Protein AF-A0A946YA16-F1 (afdb_monomer_lite)

Secondary structure (DSSP, 8-state):
-----PPPTHHHHHHHHHHHHHGGG----PPEEEE-TTS-EEEESS--S-----------STT---HHHHHHHHHHHHHHHHHHHHHHHHHHHHHHHHHHHHHHHHHHHHHHHTT--TTTHHHHHHHHHHH--

pLDDT: mean 76.2, std 16.81, range [37.88, 97.25]

Structure (mmCIF, N/CA/C/O backbone):
data_AF-A0A946YA16-F1
#
_entry.id   AF-A0A946YA16-F1
#
loop_
_atom_site.group_PDB
_atom_site.id
_atom_site.type_symbol
_atom_site.label_atom_id
_atom_site.label_alt_id
_atom_site.label_comp_id
_atom_site.label_asym_id
_atom_site.label_entity_id
_atom_site.label_seq_id
_atom_site.pdbx_PDB_ins_code
_atom_site.Cartn_x
_atom_site.Cartn_y
_atom_site.Cartn_z
_atom_site.occupancy
_atom_site.B_iso_or_equiv
_atom_site.auth_seq_id
_atom_site.auth_comp_id
_atom_site.auth_asym_id
_atom_site.auth_atom_id
_atom_site.pdbx_PDB_model_num
ATOM 1 N N . MET A 1 1 ? -29.572 -53.024 86.668 1.00 37.88 1 MET A N 1
ATOM 2 C CA . MET A 1 1 ? -30.498 -53.286 85.544 1.00 37.88 1 MET A CA 1
ATOM 3 C C . MET A 1 1 ? -31.016 -51.950 85.043 1.00 37.88 1 MET A C 1
ATOM 5 O O . MET A 1 1 ? -31.540 -51.177 85.832 1.00 37.88 1 MET A O 1
ATOM 9 N N . ILE A 1 2 ? -30.723 -51.635 83.782 1.00 45.22 2 ILE A N 1
ATOM 10 C CA . ILE A 1 2 ? -30.865 -50.305 83.179 1.00 45.22 2 ILE A CA 1
ATOM 11 C C . ILE A 1 2 ? -32.308 -50.131 82.699 1.00 45.22 2 ILE A C 1
ATOM 13 O O . ILE A 1 2 ? -32.809 -50.941 81.923 1.00 45.22 2 ILE A O 1
ATOM 17 N N . THR A 1 3 ? -32.982 -49.093 83.187 1.00 44.56 3 THR A N 1
ATOM 18 C CA . THR A 1 3 ? -34.356 -48.760 82.815 1.00 44.56 3 THR A CA 1
ATOM 19 C C . THR A 1 3 ? -34.380 -48.108 81.433 1.00 44.56 3 THR A C 1
ATOM 21 O O . THR A 1 3 ? -33.860 -47.012 81.227 1.00 44.56 3 THR A O 1
ATOM 24 N N . SER A 1 4 ? -34.991 -48.798 80.467 1.00 50.81 4 SER A N 1
ATOM 25 C CA . SER A 1 4 ? -35.329 -48.231 79.160 1.00 50.81 4 SER A CA 1
ATOM 26 C C . SER A 1 4 ? -36.331 -47.095 79.347 1.00 50.81 4 SER A C 1
ATOM 28 O O . SER A 1 4 ? -37.473 -47.319 79.744 1.00 50.81 4 SER A O 1
ATOM 30 N N . ARG A 1 5 ? -35.903 -45.864 79.059 1.00 58.19 5 ARG A N 1
ATOM 31 C CA . ARG A 1 5 ? -36.798 -44.712 78.933 1.00 58.19 5 ARG A CA 1
ATOM 32 C C . ARG A 1 5 ? -37.239 -44.601 77.480 1.00 58.19 5 ARG A C 1
ATOM 34 O O . ARG A 1 5 ? -36.434 -44.320 76.596 1.00 58.19 5 ARG A O 1
ATOM 41 N N . HIS A 1 6 ? -38.527 -44.82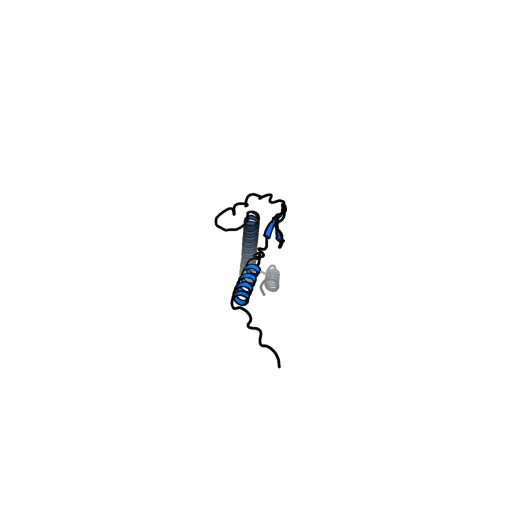9 77.252 1.00 55.12 6 HIS A N 1
ATOM 42 C CA . HIS A 1 6 ? -39.191 -44.555 75.987 1.00 55.12 6 HIS A CA 1
ATOM 43 C C . HIS A 1 6 ? -39.066 -43.064 75.649 1.00 55.12 6 HIS A C 1
ATOM 45 O O . HIS A 1 6 ? -39.573 -42.203 76.366 1.00 55.12 6 HIS A O 1
ATOM 51 N N . VAL A 1 7 ? -38.375 -42.759 74.551 1.00 56.41 7 VAL A N 1
ATOM 52 C CA . VAL A 1 7 ? -38.355 -41.419 73.959 1.00 56.41 7 VAL A CA 1
ATOM 53 C C . VAL A 1 7 ? -39.695 -41.210 73.259 1.00 56.41 7 VAL A C 1
ATOM 55 O O . VAL A 1 7 ? -40.052 -41.960 72.351 1.00 56.41 7 VAL A O 1
ATOM 58 N N . ALA A 1 8 ? -40.449 -40.209 73.713 1.00 57.53 8 ALA A N 1
ATOM 59 C CA . ALA A 1 8 ? -41.757 -39.862 73.174 1.00 57.53 8 ALA A CA 1
ATOM 60 C C . ALA A 1 8 ? -41.691 -39.572 71.654 1.00 57.53 8 ALA A C 1
ATOM 62 O O . ALA A 1 8 ? -40.761 -38.897 71.196 1.00 57.53 8 ALA A O 1
ATOM 63 N N . PRO A 1 9 ? -42.685 -40.014 70.858 1.00 54.81 9 PRO A N 1
ATOM 64 C CA . PRO A 1 9 ? -42.688 -39.875 69.396 1.00 54.81 9 PRO A CA 1
ATOM 65 C C . PRO A 1 9 ? -42.718 -38.415 68.898 1.00 54.81 9 PRO A C 1
ATOM 67 O O . PRO A 1 9 ? -42.380 -38.158 67.744 1.00 54.81 9 PRO A O 1
ATOM 70 N N . GLY A 1 10 ? -43.045 -37.447 69.764 1.00 53.53 10 GLY A N 1
ATOM 71 C CA . GLY A 1 10 ? -43.083 -36.019 69.425 1.00 53.53 10 GLY A CA 1
ATOM 72 C C . GLY A 1 10 ? -41.711 -35.360 69.221 1.00 53.53 10 GLY A C 1
ATOM 73 O O . GLY A 1 10 ? -41.594 -34.434 68.421 1.00 53.53 10 GLY A O 1
ATOM 74 N N . CYS A 1 11 ? -40.645 -35.858 69.865 1.00 53.62 11 CYS A N 1
ATOM 75 C CA . CYS A 1 11 ? -39.315 -35.237 69.761 1.00 53.62 11 CYS A CA 1
ATOM 76 C C . CYS A 1 11 ? -38.654 -35.434 68.389 1.00 53.62 11 CYS A C 1
ATOM 78 O O . CYS A 1 11 ? -37.846 -34.609 67.970 1.00 53.62 11 CYS A 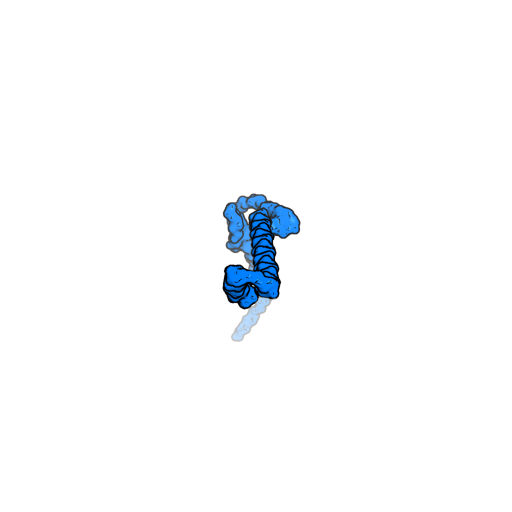O 1
ATOM 80 N N . ARG A 1 12 ? -38.999 -36.505 67.661 1.00 56.62 12 ARG A N 1
ATOM 81 C CA . ARG A 1 12 ? -38.446 -36.764 66.322 1.00 56.62 12 ARG A CA 1
ATOM 82 C C . ARG A 1 12 ? -39.038 -35.835 65.264 1.00 56.62 12 ARG A C 1
ATOM 84 O O . ARG A 1 12 ? -38.294 -35.345 64.424 1.00 56.62 12 ARG A O 1
ATOM 91 N N . ALA A 1 13 ? -40.341 -35.558 65.324 1.00 58.94 13 ALA A N 1
ATOM 92 C CA . ALA A 1 13 ? -41.005 -34.657 64.379 1.00 58.94 13 ALA A CA 1
ATOM 93 C C . ALA A 1 13 ? -40.537 -33.201 64.545 1.00 58.94 13 ALA A C 1
ATOM 95 O O . ALA A 1 13 ? -40.293 -32.516 63.553 1.00 58.94 13 ALA A O 1
ATOM 96 N N . ALA A 1 14 ? -40.324 -32.757 65.789 1.00 60.47 14 ALA A N 1
ATOM 97 C CA . ALA A 1 14 ? -39.777 -31.432 66.076 1.00 60.47 14 ALA A CA 1
ATOM 98 C C . ALA A 1 14 ? -38.348 -31.255 65.528 1.00 60.47 14 ALA A C 1
ATOM 100 O O . ALA A 1 14 ? -38.019 -30.198 64.993 1.00 60.47 14 ALA A O 1
ATOM 101 N N . LEU A 1 15 ? -37.515 -32.302 65.595 1.00 60.19 15 LEU A N 1
ATOM 102 C CA . LEU A 1 15 ? -36.141 -32.262 65.086 1.00 60.19 15 LEU A CA 1
ATOM 103 C C . LEU A 1 15 ? -36.086 -32.125 63.553 1.00 60.19 15 LEU A C 1
ATOM 105 O O . LEU A 1 15 ? -35.265 -31.375 63.029 1.00 60.19 15 LEU A O 1
ATOM 109 N N . TRP A 1 16 ? -36.986 -32.807 62.835 1.00 62.84 16 TRP A N 1
ATOM 110 C CA . TRP A 1 16 ? -37.104 -32.684 61.377 1.00 62.84 16 TRP A CA 1
ATOM 111 C C . TRP A 1 16 ? -37.609 -31.305 60.947 1.00 62.84 16 TRP A C 1
ATOM 113 O O . TRP A 1 16 ? -37.099 -30.745 59.979 1.00 62.84 16 TRP A O 1
ATOM 123 N N . LEU A 1 17 ? -38.557 -30.724 61.689 1.00 60.12 17 LEU A N 1
ATOM 124 C CA . LEU A 1 17 ? -39.093 -29.398 61.378 1.00 60.12 17 LEU A CA 1
ATOM 125 C C . LEU A 1 17 ? -38.024 -28.298 61.524 1.00 60.12 17 LEU A C 1
ATOM 127 O O . LEU A 1 17 ? -37.939 -27.404 60.687 1.00 60.12 17 LEU A O 1
ATOM 131 N N . VAL A 1 18 ? -37.163 -28.392 62.543 1.00 61.59 18 VAL A N 1
ATOM 132 C CA . VAL A 1 18 ? -36.064 -27.434 62.772 1.00 61.59 18 VAL A CA 1
ATOM 133 C C . VAL A 1 18 ? -34.983 -27.527 61.684 1.00 61.59 18 VAL A C 1
ATOM 135 O O . VAL A 1 18 ? -34.440 -26.503 61.274 1.00 61.59 18 VAL A O 1
ATOM 138 N N . LEU A 1 19 ? -34.704 -28.725 61.162 1.00 60.81 19 LEU A N 1
ATOM 139 C CA . LEU A 1 19 ? -33.725 -28.938 60.085 1.00 60.81 19 LEU A CA 1
ATOM 140 C C . LEU A 1 19 ? -34.187 -28.394 58.723 1.00 60.81 19 LEU A C 1
ATOM 142 O O . LEU A 1 19 ? -33.365 -27.920 57.942 1.00 60.81 19 LEU A O 1
ATOM 146 N N . VAL A 1 20 ? -35.492 -28.412 58.438 1.00 61.16 20 VAL A N 1
ATOM 147 C CA . VAL A 1 20 ? -36.041 -27.858 57.185 1.00 61.16 20 VAL A CA 1
ATOM 148 C C . VAL A 1 20 ? -36.041 -26.324 57.199 1.00 61.16 20 VAL A C 1
ATOM 150 O O . VAL A 1 20 ? -35.801 -25.697 56.169 1.00 61.16 20 VAL A O 1
ATOM 153 N N . VAL A 1 21 ? -36.240 -25.701 58.364 1.00 59.69 21 VAL A N 1
ATOM 154 C CA . VAL A 1 21 ? -36.285 -24.233 58.491 1.00 59.69 21 VAL A CA 1
ATOM 155 C C . VAL A 1 21 ? -34.895 -23.589 58.365 1.00 59.69 21 VAL A C 1
ATOM 157 O O . VAL A 1 21 ? -34.781 -22.465 57.877 1.00 59.69 21 VAL A O 1
ATOM 160 N N . THR A 1 22 ? -33.813 -24.288 58.726 1.00 58.50 22 THR A N 1
ATOM 161 C CA . THR A 1 22 ? -32.445 -23.741 58.621 1.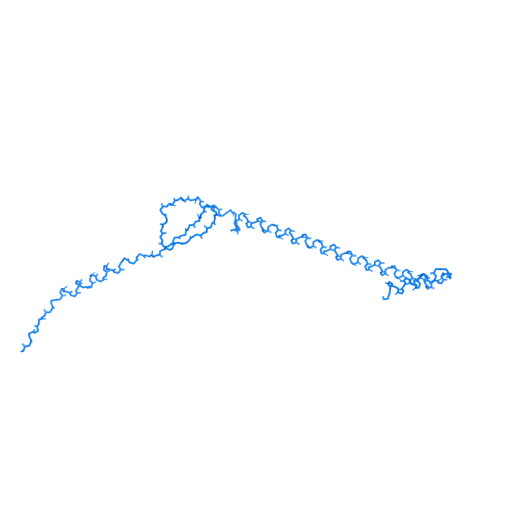00 58.50 22 THR A CA 1
ATOM 162 C C . THR A 1 22 ? -31.846 -23.840 57.216 1.00 58.50 22 THR A C 1
ATOM 164 O O . THR A 1 22 ? -31.003 -23.016 56.863 1.00 58.50 22 THR A O 1
ATOM 167 N N . ALA A 1 23 ? -32.319 -24.765 56.374 1.00 56.94 23 ALA A N 1
ATOM 168 C CA . ALA A 1 23 ? -31.848 -24.911 54.992 1.00 56.94 23 ALA A CA 1
ATOM 169 C C . ALA A 1 23 ? -32.362 -23.810 54.034 1.00 56.94 23 ALA A C 1
ATOM 171 O O . ALA A 1 23 ? -31.795 -23.608 52.962 1.00 56.94 23 ALA A O 1
ATOM 172 N N . GLY A 1 24 ? -33.409 -23.066 54.414 1.00 51.25 24 GLY A N 1
ATOM 173 C CA . GLY A 1 24 ? -34.063 -22.067 53.555 1.00 51.25 24 GLY A CA 1
ATOM 174 C C . GLY A 1 24 ? -33.336 -20.724 53.397 1.00 51.25 24 GLY A C 1
ATOM 175 O O . GLY A 1 24 ? -33.798 -19.881 52.634 1.00 51.25 24 GLY A O 1
ATOM 176 N N . ASN A 1 25 ? -32.212 -20.499 54.088 1.00 50.69 25 ASN A N 1
ATOM 177 C CA . ASN A 1 25 ? -31.488 -19.217 54.074 1.00 50.69 25 ASN A CA 1
ATOM 178 C C . ASN A 1 25 ? -30.169 -19.253 53.284 1.00 50.69 25 ASN A C 1
ATOM 180 O O . ASN A 1 25 ? -29.280 -18.433 53.519 1.00 50.69 25 ASN A O 1
ATOM 184 N N . ALA A 1 26 ? -30.021 -20.164 52.321 1.00 51.44 26 ALA A N 1
ATOM 185 C CA . ALA A 1 26 ? -28.982 -20.021 51.308 1.00 51.44 26 ALA A CA 1
ATOM 186 C C . ALA A 1 26 ? -29.389 -18.878 50.362 1.00 51.44 26 ALA A C 1
ATOM 188 O O . ALA A 1 26 ? -30.041 -19.093 49.341 1.00 51.44 26 ALA A O 1
ATOM 189 N N . ARG A 1 27 ? -29.049 -17.633 50.731 1.00 58.03 27 ARG A N 1
ATOM 190 C CA . ARG A 1 27 ? -29.118 -16.487 49.817 1.00 58.03 27 ARG A CA 1
ATOM 191 C C . ARG A 1 27 ? -28.366 -16.880 48.550 1.00 58.03 27 ARG A C 1
ATOM 193 O O . ARG A 1 27 ? -27.163 -17.112 48.606 1.00 58.03 27 ARG A O 1
ATOM 200 N N . ALA A 1 28 ? -29.077 -16.973 47.430 1.00 56.44 28 ALA A N 1
ATOM 201 C CA . ALA A 1 28 ? -28.466 -17.110 46.120 1.00 56.44 28 ALA A CA 1
ATOM 202 C C . ALA A 1 28 ? -27.466 -15.956 45.951 1.00 56.44 28 ALA A C 1
ATOM 204 O O . ALA A 1 28 ? -27.867 -14.799 45.824 1.00 56.44 28 ALA A O 1
ATOM 205 N N . GLY A 1 29 ? -26.171 -16.263 46.048 1.00 58.50 29 GLY A N 1
ATOM 206 C CA . GLY A 1 29 ? -25.086 -15.310 45.845 1.00 58.50 29 GLY A CA 1
ATOM 207 C C . GLY A 1 29 ? -25.056 -14.902 44.380 1.00 58.50 29 GLY A C 1
ATOM 208 O O . GLY A 1 29 ? -24.374 -15.520 43.569 1.00 58.50 29 GLY A O 1
ATOM 209 N N . GLY A 1 30 ? -25.873 -13.917 44.018 1.00 67.00 30 GLY A N 1
ATOM 210 C CA . GLY A 1 30 ? -25.823 -13.289 42.709 1.00 67.00 30 GLY A CA 1
ATOM 211 C C . GLY A 1 30 ? -24.622 -12.354 42.649 1.00 67.00 30 GLY A C 1
ATOM 212 O O . GLY A 1 30 ? -24.500 -11.461 43.482 1.00 67.00 30 GLY A O 1
ATOM 213 N N . ILE A 1 31 ? -23.751 -12.542 41.659 1.00 76.12 31 ILE A N 1
ATOM 214 C CA . ILE A 1 31 ? -22.675 -11.589 41.381 1.00 76.12 31 ILE A CA 1
ATOM 215 C C . ILE A 1 31 ? -23.311 -10.326 40.789 1.00 76.12 31 ILE A C 1
ATOM 217 O O . ILE A 1 31 ? -23.950 -10.370 39.733 1.00 76.12 31 ILE A O 1
ATOM 221 N N . TYR A 1 32 ? -23.122 -9.189 41.451 1.00 78.25 32 TYR A N 1
ATOM 222 C CA . TYR A 1 32 ? -23.565 -7.889 40.965 1.00 78.25 32 TYR A CA 1
ATOM 223 C C . TYR A 1 32 ? -22.608 -7.384 39.887 1.00 78.25 32 TYR A C 1
ATOM 225 O O . TYR A 1 32 ? -21.394 -7.356 40.087 1.00 78.25 32 TYR A O 1
ATOM 233 N N . ARG A 1 33 ? -23.162 -6.947 38.749 1.00 82.19 33 ARG A N 1
ATOM 234 C CA . ARG A 1 33 ? -22.411 -6.352 37.635 1.00 82.19 33 ARG A CA 1
ATOM 235 C C . ARG A 1 33 ? -22.810 -4.895 37.440 1.00 82.19 33 ARG A C 1
ATOM 237 O O . ARG A 1 33 ? -23.984 -4.616 37.202 1.00 82.19 33 ARG A O 1
ATOM 244 N N . TRP A 1 34 ? -21.840 -3.983 37.429 1.00 76.19 34 TRP A N 1
ATOM 245 C CA . TRP A 1 34 ? -22.069 -2.578 37.067 1.00 76.19 34 TRP A CA 1
ATOM 246 C C . TRP A 1 34 ? -20.968 -2.031 36.158 1.00 76.19 34 TRP A C 1
ATOM 248 O O . TRP A 1 34 ? -19.884 -2.603 36.042 1.00 76.19 34 TRP A O 1
ATOM 258 N N . THR A 1 35 ? -21.263 -0.914 35.496 1.00 78.56 35 THR A N 1
ATOM 259 C CA . THR A 1 35 ? -20.327 -0.198 34.626 1.00 78.56 35 THR A CA 1
ATOM 260 C C . THR A 1 35 ? -20.058 1.181 35.214 1.00 78.56 35 THR A C 1
ATOM 262 O O . THR A 1 35 ? -21.002 1.897 35.539 1.00 78.56 35 THR A O 1
ATOM 265 N N . ASP A 1 36 ? -18.788 1.542 35.392 1.00 79.81 36 ASP A N 1
ATOM 266 C CA . ASP A 1 36 ? -18.409 2.858 35.915 1.00 79.81 36 ASP A CA 1
ATOM 267 C C . ASP A 1 36 ? -18.505 3.975 34.855 1.00 79.81 36 ASP A C 1
ATOM 269 O O . ASP A 1 36 ? -18.825 3.739 33.687 1.00 79.81 36 ASP A O 1
ATOM 273 N N . ALA A 1 37 ? -18.221 5.217 35.264 1.00 75.00 37 ALA A N 1
ATOM 274 C CA . ALA A 1 37 ? -18.251 6.386 34.382 1.00 75.00 37 ALA A CA 1
ATOM 275 C C . ALA A 1 37 ? -17.268 6.289 33.196 1.00 75.00 37 ALA A C 1
ATOM 277 O O . ALA A 1 37 ? -17.511 6.882 32.144 1.00 75.00 37 ALA A O 1
ATOM 278 N N . ASN A 1 38 ? -16.196 5.505 33.340 1.00 75.31 38 ASN A N 1
ATOM 279 C CA . ASN A 1 38 ? -15.183 5.277 32.311 1.00 75.31 38 ASN A CA 1
ATOM 280 C C . ASN A 1 38 ? -15.543 4.103 31.384 1.00 75.31 38 ASN A C 1
ATOM 282 O O . ASN A 1 38 ? -14.824 3.826 30.425 1.00 75.31 38 ASN A O 1
ATOM 286 N N . GLY A 1 39 ? -16.658 3.415 31.640 1.00 71.62 39 GLY A N 1
ATOM 287 C CA . GLY A 1 39 ? -17.100 2.271 30.852 1.00 71.62 39 GLY A CA 1
ATOM 288 C C . GLY A 1 39 ? -16.467 0.938 31.256 1.00 71.62 39 GLY A C 1
ATOM 289 O O . GLY A 1 39 ? -16.655 -0.041 30.530 1.00 71.62 39 GLY A O 1
ATOM 290 N N . GLN A 1 40 ? -15.742 0.857 32.377 1.00 75.56 40 GLN A N 1
ATOM 291 C CA . GLN A 1 40 ? -15.193 -0.412 32.862 1.00 75.56 40 GLN A CA 1
ATOM 292 C C . GLN A 1 40 ? -16.266 -1.210 33.603 1.00 75.56 40 GLN A C 1
ATOM 294 O O . GLN A 1 40 ? -17.090 -0.652 34.329 1.00 75.56 40 GLN A O 1
ATOM 299 N N . THR A 1 41 ? -16.276 -2.527 33.388 1.00 81.94 41 THR A N 1
ATOM 300 C CA . THR A 1 41 ? -17.241 -3.441 34.013 1.00 81.94 41 THR A CA 1
ATOM 301 C C . THR A 1 41 ? -16.625 -4.071 35.253 1.00 81.94 41 THR A C 1
ATOM 303 O O . THR A 1 41 ? -15.552 -4.660 35.166 1.00 81.94 41 THR A O 1
ATOM 306 N N . HIS A 1 42 ? -17.330 -3.971 36.377 1.00 82.00 42 HIS A N 1
ATOM 307 C CA . HIS A 1 42 ? -16.918 -4.504 37.675 1.00 82.00 42 HIS A CA 1
ATOM 308 C C . HIS A 1 42 ? -17.888 -5.593 38.140 1.00 82.00 42 HIS A C 1
ATOM 310 O O . HIS A 1 42 ? -19.067 -5.577 37.766 1.00 82.00 42 HIS A O 1
ATOM 316 N N . PHE A 1 43 ? -17.379 -6.515 38.958 1.00 83.88 43 PHE A N 1
ATOM 317 C CA . PHE A 1 43 ? -18.120 -7.629 39.548 1.00 83.88 43 PHE A CA 1
ATOM 318 C C . PHE A 1 43 ? -17.896 -7.641 41.063 1.00 83.88 43 PHE A C 1
ATOM 320 O O . PHE A 1 43 ? -16.760 -7.479 41.504 1.00 83.88 43 PHE A O 1
ATOM 327 N N . SER A 1 44 ? -18.953 -7.820 41.855 1.00 80.12 44 SER A N 1
ATOM 328 C CA . SER A 1 44 ? -18.848 -7.968 43.314 1.00 80.12 44 SER A CA 1
ATOM 329 C C . SER A 1 44 ? -19.952 -8.857 43.860 1.00 80.12 44 SER A C 1
ATOM 331 O O . SER A 1 44 ? -21.051 -8.904 43.309 1.00 80.12 44 SER A O 1
ATOM 333 N N . ASP A 1 45 ? -19.669 -9.505 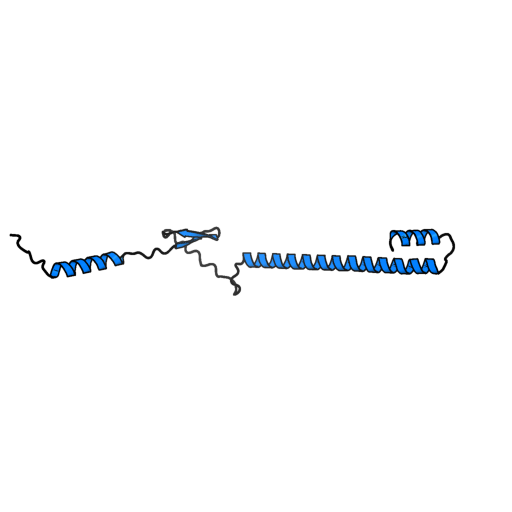44.983 1.00 80.88 45 ASP A N 1
ATOM 334 C CA . ASP A 1 45 ? -20.645 -10.281 45.750 1.00 80.88 45 ASP A CA 1
ATOM 335 C C . ASP A 1 45 ? -21.591 -9.382 46.565 1.00 80.88 45 ASP A C 1
ATOM 337 O O . ASP A 1 45 ? -22.637 -9.823 47.041 1.00 80.88 45 ASP A O 1
ATOM 341 N N . THR A 1 46 ? -21.252 -8.096 46.705 1.00 72.50 46 THR A N 1
ATOM 342 C CA . THR A 1 46 ? -22.064 -7.089 47.396 1.00 72.50 46 THR A CA 1
ATOM 343 C C . THR A 1 46 ? -22.579 -6.023 46.434 1.00 72.50 46 THR A C 1
ATOM 345 O O . THR A 1 46 ? -21.845 -5.504 45.585 1.00 72.50 46 THR A O 1
ATOM 348 N N . ALA A 1 47 ? -23.863 -5.680 46.580 1.00 65.56 47 ALA A N 1
ATOM 349 C CA . ALA A 1 47 ? -24.460 -4.552 45.881 1.00 65.56 47 ALA A CA 1
ATOM 350 C C . ALA A 1 47 ? -23.809 -3.251 46.366 1.00 65.56 47 ALA A C 1
ATOM 352 O O . ALA A 1 47 ? -23.608 -3.048 47.561 1.00 65.56 47 ALA A O 1
ATOM 353 N N . ARG A 1 48 ? -23.482 -2.360 45.434 1.00 64.88 48 ARG A N 1
ATOM 354 C CA . ARG A 1 48 ? -22.962 -1.030 45.750 1.00 64.88 48 ARG A CA 1
ATOM 355 C C . ARG A 1 48 ? -24.146 -0.101 46.043 1.00 64.88 48 ARG A C 1
ATOM 357 O O . ARG A 1 48 ? -25.004 0.053 45.180 1.00 64.88 48 ARG A O 1
ATOM 364 N N . ASP A 1 49 ? -24.160 0.545 47.213 1.00 59.56 49 ASP A N 1
ATOM 365 C CA . ASP A 1 49 ? -25.269 1.400 47.703 1.00 59.56 49 ASP A CA 1
ATOM 366 C C . ASP A 1 49 ? -25.620 2.598 46.799 1.00 59.56 49 ASP A C 1
ATOM 368 O O . ASP A 1 49 ? -26.675 3.212 46.934 1.00 59.56 49 ASP A O 1
ATOM 372 N N . ALA A 1 50 ? -24.776 2.922 45.822 1.00 55.69 50 ALA A N 1
ATOM 373 C CA . ALA A 1 50 ? -25.044 3.959 44.837 1.00 55.69 50 ALA A CA 1
ATOM 374 C C . ALA A 1 50 ? -25.486 3.338 43.505 1.00 55.69 50 ALA A C 1
ATOM 376 O O . ALA A 1 50 ? -24.712 3.273 42.546 1.00 55.69 50 ALA A O 1
ATOM 377 N N . LEU A 1 51 ? -26.749 2.909 43.427 1.00 51.41 51 LEU A N 1
ATOM 378 C CA . LEU A 1 51 ? -27.437 2.692 42.153 1.00 51.41 51 LEU A CA 1
ATOM 379 C C . LEU A 1 51 ? -27.708 4.050 41.492 1.00 51.41 51 LEU A C 1
ATOM 381 O O . LEU A 1 51 ? -28.845 4.500 41.377 1.00 51.41 51 LEU A O 1
ATOM 385 N N . THR A 1 52 ? -26.664 4.705 40.988 1.00 54.84 52 THR A N 1
ATOM 386 C CA . THR A 1 52 ? -26.861 5.577 39.833 1.00 54.84 52 THR A CA 1
ATOM 387 C C . THR A 1 52 ? -27.108 4.631 38.665 1.00 54.84 52 THR A C 1
ATOM 389 O O . THR A 1 52 ? -26.166 4.152 38.033 1.00 54.84 52 THR A O 1
ATOM 392 N N . GLN A 1 53 ? -28.376 4.281 38.430 1.00 50.66 53 GLN A N 1
ATOM 393 C CA . GLN A 1 53 ? -28.803 3.655 37.183 1.00 50.66 53 GLN A CA 1
ATOM 394 C C . GLN A 1 53 ? -28.435 4.619 36.054 1.00 50.66 53 GLN A C 1
ATOM 396 O O . GLN A 1 53 ? -29.205 5.498 35.676 1.00 50.66 53 GLN A O 1
ATOM 401 N N . LEU A 1 54 ? -27.215 4.490 35.535 1.00 56.28 54 LEU A N 1
ATOM 402 C CA . LEU A 1 54 ? -26.869 5.078 34.257 1.00 56.28 54 LEU A CA 1
ATOM 403 C C . LEU A 1 54 ? -27.829 4.452 33.243 1.00 56.28 54 LEU A C 1
ATOM 405 O O . LEU A 1 54 ? -27.940 3.220 33.213 1.00 56.28 54 LEU A O 1
ATOM 409 N N . PRO A 1 55 ? -28.552 5.262 32.450 1.00 54.03 55 PRO A N 1
ATOM 410 C CA . PRO A 1 55 ? -29.486 4.734 31.474 1.00 54.03 55 PRO A CA 1
ATOM 411 C C . PRO A 1 55 ? -28.743 3.718 30.617 1.00 54.03 55 PRO A C 1
ATOM 413 O O . PRO A 1 55 ? -27.643 4.000 30.129 1.00 54.03 55 PRO A O 1
ATOM 416 N N . ALA A 1 56 ? -29.321 2.521 30.487 1.00 55.03 56 ALA A N 1
ATOM 417 C CA . ALA A 1 56 ? -28.788 1.474 29.634 1.00 55.03 56 ALA A CA 1
ATOM 418 C C . ALA A 1 56 ? -28.501 2.103 28.269 1.00 55.03 56 ALA A C 1
ATOM 420 O O . ALA A 1 56 ? -29.426 2.499 27.557 1.00 55.03 56 ALA A O 1
ATOM 421 N N . ARG A 1 57 ? -27.214 2.279 27.935 1.00 57.78 57 ARG A N 1
ATOM 422 C CA . ARG A 1 57 ? -26.818 2.821 26.636 1.00 57.78 57 ARG A CA 1
ATOM 423 C C . ARG A 1 57 ? -27.410 1.881 25.604 1.00 57.78 57 ARG A C 1
ATOM 425 O O . ARG A 1 57 ? -26.976 0.734 25.511 1.00 57.78 57 ARG A O 1
ATOM 432 N N . GLN A 1 58 ? -28.426 2.363 24.890 1.00 55.72 58 GLN A N 1
ATOM 433 C CA . GLN A 1 58 ? -29.097 1.600 23.853 1.00 55.72 58 GLN A CA 1
ATOM 434 C C . GLN A 1 58 ? -28.018 1.006 22.952 1.00 55.72 58 GLN A C 1
ATOM 436 O O . GLN A 1 58 ? -27.134 1.729 22.473 1.00 55.72 58 GLN A O 1
ATOM 441 N N . ALA A 1 59 ? -28.052 -0.315 22.773 1.00 55.12 59 ALA A N 1
ATOM 442 C CA . ALA A 1 59 ? -27.269 -0.975 21.749 1.00 55.12 59 ALA A CA 1
ATOM 443 C C . ALA A 1 59 ? -27.723 -0.371 20.421 1.00 55.12 59 ALA A C 1
ATOM 445 O O . ALA A 1 59 ? -28.750 -0.750 19.866 1.00 55.12 59 ALA A O 1
ATOM 446 N N . SER A 1 60 ? -27.025 0.676 19.982 1.00 63.25 60 SER A N 1
ATOM 447 C CA . SER A 1 60 ? -27.367 1.333 18.732 1.00 63.25 60 SER A CA 1
ATOM 448 C C . SER A 1 60 ? -27.276 0.265 17.647 1.00 63.25 60 SER A C 1
ATOM 450 O O . SER A 1 60 ? -26.278 -0.433 17.589 1.00 63.25 60 SER A O 1
ATOM 452 N N . ASN A 1 61 ? -28.311 0.143 16.826 1.00 59.53 61 ASN A N 1
ATOM 453 C CA . ASN A 1 61 ? -28.361 -0.508 15.518 1.00 59.53 61 ASN A CA 1
ATOM 454 C C . ASN A 1 61 ? -28.087 -2.033 15.510 1.00 59.53 61 ASN A C 1
ATOM 456 O O . ASN A 1 61 ? -27.091 -2.507 16.050 1.00 59.53 61 ASN A O 1
ATOM 460 N N . GLY A 1 62 ? -28.944 -2.792 14.806 1.00 62.34 62 GLY A N 1
ATOM 461 C CA . GLY A 1 62 ? -29.094 -4.267 14.814 1.00 62.34 62 GLY A CA 1
ATOM 462 C C . GLY A 1 62 ? -27.865 -5.152 14.534 1.00 62.34 62 GLY A C 1
ATOM 463 O O . GLY A 1 62 ? -27.991 -6.359 14.405 1.00 62.34 62 GLY A O 1
ATOM 464 N N . THR A 1 63 ? -26.674 -4.570 14.471 1.00 68.69 63 THR A N 1
ATOM 465 C CA . THR A 1 63 ? -25.372 -5.238 14.406 1.00 68.69 63 THR A CA 1
ATOM 466 C C . THR A 1 63 ? -24.757 -5.575 15.773 1.00 68.69 63 THR A C 1
ATOM 468 O O . THR A 1 63 ? -23.714 -6.214 15.810 1.00 68.69 63 THR A O 1
ATOM 471 N N . GLY A 1 64 ? -25.313 -5.090 16.893 1.00 74.00 64 GLY A N 1
ATOM 472 C CA . GLY A 1 64 ? -24.789 -5.349 18.250 1.00 74.00 64 GLY A CA 1
ATOM 473 C C . GLY A 1 64 ? -23.458 -4.659 18.602 1.00 74.00 64 GLY A C 1
ATOM 474 O O . GLY A 1 64 ? -23.073 -4.623 19.766 1.00 74.00 64 GLY A O 1
ATOM 475 N N . LEU A 1 65 ? -22.774 -4.068 17.621 1.00 78.50 65 LEU A N 1
ATOM 476 C CA . LEU A 1 65 ? -21.516 -3.340 17.796 1.00 78.50 65 LEU A CA 1
ATOM 477 C C . LEU A 1 65 ? -21.725 -2.001 18.506 1.00 78.50 65 LEU A C 1
ATOM 479 O O . LEU A 1 65 ? -22.637 -1.243 18.163 1.00 78.50 65 LEU A O 1
ATOM 483 N N . ARG A 1 66 ? -20.826 -1.645 19.423 1.00 80.62 66 ARG A N 1
ATOM 484 C CA . ARG A 1 66 ? -20.786 -0.308 20.034 1.00 80.62 66 ARG A CA 1
ATOM 485 C C . ARG A 1 66 ? -20.370 0.754 19.009 1.00 80.62 66 ARG A C 1
ATOM 487 O O . ARG A 1 66 ? -19.729 0.464 17.999 1.00 80.62 66 ARG A O 1
ATOM 494 N N . ALA A 1 67 ? -20.691 2.021 19.283 1.00 75.56 67 ALA A N 1
ATOM 495 C CA . ALA A 1 67 ? -20.366 3.135 18.384 1.00 75.56 67 ALA A CA 1
ATOM 496 C C . ALA A 1 67 ? -18.862 3.212 18.035 1.00 75.56 67 ALA A C 1
ATOM 498 O O . ALA A 1 67 ? -18.521 3.395 16.867 1.00 75.56 67 ALA A O 1
ATOM 499 N N . GLY A 1 68 ? -17.978 2.993 19.021 1.00 80.56 68 GLY A N 1
ATOM 500 C CA . GLY A 1 68 ? -16.521 2.965 18.826 1.00 80.56 68 GLY A CA 1
ATOM 501 C C . GLY A 1 68 ? -16.004 1.741 18.056 1.00 80.56 68 GLY A C 1
ATOM 502 O O . GLY A 1 68 ? -15.004 1.819 17.350 1.00 80.56 68 GLY A O 1
ATOM 503 N N . GLU A 1 69 ? -16.709 0.613 18.121 1.00 84.50 69 GLU A N 1
ATOM 504 C CA . GLU A 1 69 ? -16.333 -0.594 17.375 1.00 84.50 69 GLU A CA 1
ATOM 505 C C . GLU A 1 69 ? -16.652 -0.431 15.882 1.00 84.50 69 GLU A C 1
ATOM 507 O O . GLU A 1 69 ? -15.868 -0.830 15.022 1.00 84.50 69 GLU A O 1
ATOM 512 N N . ARG A 1 70 ? -17.755 0.251 15.537 1.00 84.50 70 ARG A N 1
ATOM 513 C CA . ARG A 1 70 ? -18.074 0.554 14.129 1.00 84.50 70 ARG A CA 1
ATOM 514 C C . ARG A 1 70 ? -17.099 1.524 13.484 1.00 84.50 70 ARG A C 1
ATOM 516 O O . ARG A 1 70 ? -16.875 1.441 12.277 1.00 84.50 70 ARG A O 1
ATOM 523 N N . THR A 1 71 ? -16.592 2.501 14.231 1.00 88.12 71 THR A N 1
ATOM 524 C CA . THR A 1 71 ? -15.576 3.418 13.700 1.00 88.12 71 THR A CA 1
ATOM 525 C C . THR A 1 71 ? -14.259 2.683 13.488 1.00 88.12 71 THR A C 1
ATOM 527 O O . THR A 1 71 ? -13.673 2.829 12.417 1.00 88.12 71 THR A O 1
ATOM 530 N N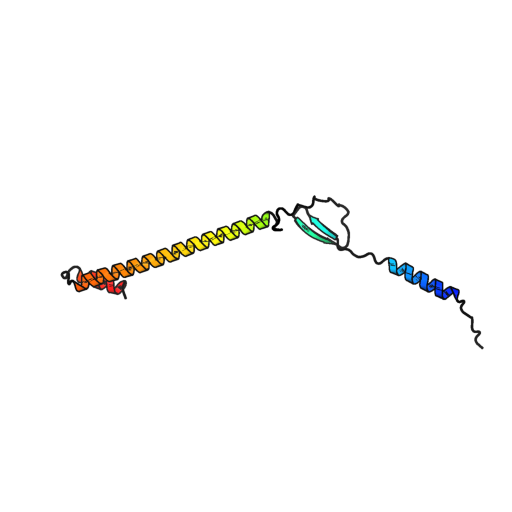 . ALA A 1 72 ? -13.860 1.815 14.422 1.00 91.00 72 ALA A N 1
ATOM 531 C CA . ALA A 1 72 ? -12.686 0.958 14.268 1.00 91.00 72 ALA A CA 1
ATOM 532 C C . ALA A 1 72 ? -12.789 0.037 13.039 1.00 91.00 72 ALA A C 1
ATOM 534 O O . ALA A 1 72 ? -11.874 0.005 12.218 1.00 91.00 72 ALA A O 1
ATOM 535 N N . LEU A 1 73 ? -13.924 -0.646 12.844 1.00 92.62 73 LEU A N 1
ATOM 536 C CA . LEU A 1 73 ? -14.145 -1.499 11.668 1.00 92.62 73 LEU A CA 1
ATOM 537 C C . LEU A 1 73 ? -14.071 -0.717 10.353 1.00 92.62 73 LEU A C 1
ATOM 539 O O . LEU A 1 73 ? -13.446 -1.174 9.396 1.00 92.62 73 LEU A O 1
ATOM 543 N N . ARG A 1 74 ? -14.661 0.484 10.305 1.00 92.06 74 ARG A N 1
ATOM 544 C CA . ARG A 1 74 ? -14.578 1.352 9.121 1.00 92.06 74 ARG A CA 1
ATOM 545 C C . ARG A 1 74 ? -13.145 1.787 8.821 1.00 92.06 74 ARG A C 1
ATOM 547 O O . ARG A 1 74 ? -12.778 1.863 7.649 1.00 92.06 74 ARG A O 1
ATOM 554 N N . ASP A 1 75 ? -12.338 2.053 9.845 1.00 95.62 75 ASP A N 1
ATOM 555 C CA . ASP A 1 75 ? -10.930 2.404 9.654 1.00 95.62 75 ASP A CA 1
ATOM 556 C C . ASP A 1 75 ? -10.103 1.210 9.153 1.00 95.62 75 ASP A C 1
ATOM 558 O O . ASP A 1 75 ? -9.321 1.349 8.211 1.00 95.62 75 ASP A O 1
ATOM 562 N N . ILE A 1 76 ? -10.331 0.013 9.706 1.00 95.94 76 ILE A N 1
ATOM 563 C CA . ILE A 1 76 ? -9.692 -1.230 9.246 1.00 95.94 76 ILE A CA 1
ATOM 564 C C . ILE A 1 76 ? -10.017 -1.488 7.771 1.00 95.94 76 ILE A C 1
ATOM 566 O O . ILE A 1 76 ? -9.107 -1.722 6.970 1.00 95.94 76 ILE A O 1
ATOM 570 N N . GLU A 1 77 ? -11.291 -1.390 7.390 1.00 96.19 77 GLU A N 1
ATOM 571 C CA . GLU A 1 77 ? -11.730 -1.599 6.009 1.00 96.19 77 GLU A CA 1
ATOM 572 C C . GLU A 1 77 ? -11.107 -0.562 5.063 1.00 96.19 77 GLU A C 1
ATOM 574 O O . GLU A 1 77 ? -10.544 -0.913 4.024 1.00 96.19 77 GLU A O 1
ATOM 579 N N . ARG A 1 78 ? -11.085 0.716 5.461 1.00 97.06 78 ARG A N 1
ATOM 580 C CA . ARG A 1 78 ? -10.422 1.778 4.692 1.00 97.06 78 ARG A CA 1
ATOM 581 C C . ARG A 1 78 ? -8.937 1.479 4.479 1.00 97.06 78 ARG A C 1
ATOM 583 O O . ARG A 1 78 ? -8.446 1.581 3.354 1.00 97.06 78 ARG A O 1
ATOM 590 N N . ARG A 1 79 ? -8.211 1.085 5.530 1.00 97.25 79 ARG A N 1
ATOM 591 C CA . ARG A 1 79 ? -6.785 0.723 5.430 1.00 97.25 79 ARG A CA 1
ATOM 592 C C . ARG A 1 79 ? -6.573 -0.465 4.498 1.00 97.25 79 ARG A C 1
ATOM 594 O O . ARG A 1 79 ? -5.638 -0.444 3.696 1.00 97.25 79 ARG A O 1
ATOM 601 N N . ARG A 1 80 ? -7.442 -1.476 4.562 1.00 97.00 80 ARG A N 1
ATOM 602 C CA . ARG A 1 80 ? -7.389 -2.648 3.679 1.00 97.00 80 ARG A CA 1
ATOM 603 C C . ARG A 1 80 ? -7.567 -2.250 2.216 1.00 97.00 80 ARG A C 1
ATOM 605 O O . ARG A 1 80 ? -6.761 -2.652 1.376 1.00 97.00 80 ARG A O 1
ATOM 612 N N . GLN A 1 81 ? -8.553 -1.407 1.919 1.00 96.88 81 GLN A N 1
ATOM 613 C CA . GLN A 1 81 ? -8.801 -0.911 0.565 1.00 96.88 81 GLN A CA 1
ATOM 614 C C . GLN A 1 81 ? -7.629 -0.089 0.024 1.00 96.88 81 GLN A C 1
ATOM 616 O O . GLN A 1 81 ? -7.234 -0.262 -1.130 1.00 96.88 81 GLN A O 1
ATOM 621 N N . LEU A 1 82 ? -7.031 0.774 0.849 1.00 96.88 82 LEU A N 1
ATOM 622 C CA . LEU A 1 82 ? -5.853 1.549 0.457 1.00 96.88 82 LEU A CA 1
ATOM 623 C C . LEU A 1 82 ? -4.661 0.644 0.128 1.00 96.88 82 LEU A C 1
ATOM 625 O O . LEU A 1 82 ? -4.052 0.811 -0.929 1.00 96.88 82 LEU A O 1
ATOM 629 N N . ARG A 1 83 ? -4.377 -0.355 0.974 1.00 96.12 83 ARG A N 1
ATOM 630 C CA . ARG A 1 83 ? -3.318 -1.345 0.717 1.00 96.12 83 ARG A CA 1
ATOM 631 C C . ARG A 1 83 ? -3.567 -2.117 -0.574 1.00 96.12 83 ARG A C 1
ATOM 633 O O . ARG A 1 83 ? -2.647 -2.272 -1.370 1.00 96.12 83 ARG A O 1
ATOM 640 N N . HIS A 1 84 ? -4.807 -2.542 -0.818 1.00 96.75 84 HIS A N 1
ATOM 641 C CA . HIS A 1 84 ? -5.165 -3.235 -2.055 1.00 96.75 84 HIS A CA 1
ATOM 642 C C . HIS A 1 84 ? -4.922 -2.352 -3.286 1.00 96.75 84 HIS A C 1
ATOM 644 O O . HIS A 1 84 ? -4.300 -2.784 -4.253 1.00 96.75 84 HIS A O 1
ATOM 650 N N . ARG A 1 85 ? -5.348 -1.083 -3.248 1.00 96.12 85 ARG A N 1
ATOM 651 C CA . ARG A 1 85 ? -5.111 -0.133 -4.347 1.00 96.12 85 ARG A CA 1
ATOM 652 C C . ARG A 1 85 ? -3.621 0.117 -4.586 1.00 96.12 85 ARG A C 1
ATOM 654 O O . ARG A 1 85 ? -3.208 0.219 -5.736 1.00 96.12 85 ARG A O 1
ATOM 661 N N . GLN A 1 86 ? -2.820 0.223 -3.528 1.00 95.94 86 GLN A N 1
ATOM 662 C CA . GLN A 1 86 ? -1.368 0.393 -3.643 1.00 95.94 86 GLN A CA 1
ATOM 663 C C . GLN A 1 86 ? -0.696 -0.849 -4.239 1.00 95.94 86 GLN A C 1
ATOM 665 O O . GLN A 1 86 ? 0.119 -0.711 -5.148 1.00 95.94 86 GLN A O 1
ATOM 670 N N . ALA A 1 87 ? -1.082 -2.047 -3.793 1.00 95.62 87 ALA A N 1
ATOM 671 C CA . ALA A 1 87 ? -0.575 -3.303 -4.338 1.00 95.62 87 ALA A CA 1
ATOM 672 C C . ALA A 1 87 ? -0.903 -3.449 -5.833 1.00 95.62 87 ALA A C 1
ATOM 674 O O . ALA A 1 87 ? -0.027 -3.787 -6.626 1.00 95.62 87 ALA A O 1
ATOM 675 N N . GLU A 1 88 ? -2.133 -3.124 -6.237 1.00 95.81 88 GLU A N 1
ATOM 676 C CA . GLU A 1 88 ? -2.550 -3.154 -7.643 1.00 95.81 88 GLU A CA 1
ATOM 677 C C . GLU A 1 88 ? -1.785 -2.142 -8.504 1.00 95.81 88 GLU A C 1
ATOM 679 O O . GLU A 1 88 ? -1.329 -2.479 -9.597 1.00 95.81 88 GLU A O 1
ATOM 684 N N . LYS A 1 89 ? -1.566 -0.918 -8.004 1.00 95.62 89 LYS A N 1
ATOM 685 C CA . LYS A 1 89 ? -0.719 0.069 -8.693 1.00 95.62 89 LYS A CA 1
ATOM 686 C C . LYS A 1 89 ? 0.714 -0.440 -8.862 1.00 95.62 89 LYS A C 1
ATOM 688 O O . LYS A 1 89 ? 1.241 -0.371 -9.967 1.00 95.62 89 LYS A O 1
ATOM 693 N N . GLY A 1 90 ? 1.306 -1.003 -7.806 1.00 94.44 90 GLY A N 1
ATOM 694 C CA . GLY A 1 90 ? 2.646 -1.591 -7.857 1.00 94.44 90 GLY A CA 1
ATOM 695 C C . GLY A 1 90 ? 2.749 -2.702 -8.905 1.00 94.44 90 GLY A C 1
ATOM 696 O O . GLY A 1 90 ? 3.640 -2.680 -9.753 1.00 94.44 90 GLY A O 1
ATOM 697 N N . ARG A 1 91 ? 1.780 -3.626 -8.921 1.00 95.06 91 ARG A N 1
ATOM 698 C CA . ARG A 1 91 ? 1.713 -4.718 -9.906 1.00 95.06 91 ARG A CA 1
ATOM 699 C C . ARG A 1 91 ? 1.636 -4.209 -11.342 1.00 95.06 91 ARG A C 1
ATOM 701 O O . ARG A 1 91 ? 2.374 -4.707 -12.187 1.00 95.06 91 ARG A O 1
ATOM 708 N N . ARG A 1 92 ? 0.790 -3.208 -11.609 1.00 95.06 92 ARG A N 1
ATOM 709 C CA . ARG A 1 92 ? 0.688 -2.585 -12.939 1.00 95.06 92 ARG A CA 1
ATOM 710 C C . ARG A 1 92 ? 2.007 -1.945 -13.352 1.00 95.06 92 ARG A C 1
ATOM 712 O O . ARG A 1 92 ? 2.518 -2.284 -14.405 1.00 95.06 92 ARG A O 1
ATOM 719 N N . THR A 1 93 ? 2.633 -1.149 -12.482 1.00 95.56 93 THR A N 1
ATOM 720 C CA . THR A 1 93 ? 3.914 -0.506 -12.821 1.00 95.56 93 THR A CA 1
ATOM 721 C C . THR A 1 93 ? 5.030 -1.504 -13.129 1.00 95.56 93 THR A C 1
ATOM 723 O O . THR A 1 93 ? 5.775 -1.302 -14.081 1.00 95.56 93 THR A O 1
ATOM 726 N N . VAL A 1 94 ? 5.135 -2.603 -12.372 1.00 95.94 94 VAL A N 1
ATOM 727 C CA . VAL A 1 94 ? 6.136 -3.651 -12.633 1.00 95.94 94 VAL A CA 1
ATOM 728 C C . VAL A 1 94 ? 5.846 -4.360 -13.956 1.00 95.94 94 VAL A C 1
ATOM 730 O O . VAL A 1 94 ? 6.771 -4.633 -14.722 1.00 95.94 94 VAL A O 1
ATOM 733 N N . ARG A 1 95 ? 4.568 -4.631 -14.250 1.00 96.00 95 ARG A N 1
ATOM 734 C CA . ARG A 1 95 ? 4.149 -5.212 -15.528 1.00 96.00 95 ARG A CA 1
ATOM 735 C C . ARG A 1 95 ? 4.479 -4.288 -16.700 1.00 96.00 95 ARG A C 1
ATOM 737 O O . ARG A 1 95 ? 5.130 -4.741 -17.635 1.00 96.00 95 ARG A O 1
ATOM 744 N N . ASP A 1 96 ? 4.117 -3.014 -16.613 1.00 96.06 96 ASP A N 1
ATOM 745 C CA . ASP A 1 96 ? 4.362 -2.021 -17.662 1.00 96.06 96 ASP A CA 1
ATOM 746 C C . ASP A 1 96 ? 5.868 -1.828 -17.894 1.00 96.06 96 ASP A C 1
ATOM 748 O O . ASP A 1 96 ? 6.334 -1.795 -19.031 1.00 96.06 96 ASP A O 1
ATOM 752 N N . GLN A 1 97 ? 6.669 -1.773 -16.823 1.00 94.56 97 GLN A N 1
ATOM 753 C CA . GLN A 1 97 ? 8.130 -1.714 -16.932 1.00 94.56 97 GLN A CA 1
ATOM 754 C C . GLN A 1 97 ? 8.704 -2.948 -17.624 1.00 94.56 97 GLN A C 1
ATOM 756 O O . GLN A 1 97 ? 9.610 -2.825 -18.452 1.00 94.56 97 GLN A O 1
ATOM 761 N N . ARG A 1 98 ? 8.186 -4.136 -17.298 1.00 94.69 98 ARG A N 1
ATOM 762 C CA . ARG A 1 98 ? 8.610 -5.380 -17.932 1.00 94.69 98 ARG A CA 1
ATOM 763 C C . ARG A 1 98 ? 8.251 -5.390 -19.416 1.00 94.69 98 ARG A C 1
ATOM 765 O O . ARG A 1 98 ? 9.125 -5.670 -20.231 1.00 94.69 98 ARG A O 1
ATOM 772 N N . GLU A 1 99 ? 7.017 -5.043 -19.769 1.00 96.06 99 GLU A N 1
ATOM 773 C CA . GLU A 1 99 ? 6.557 -4.984 -21.160 1.00 96.06 99 GLU A CA 1
ATOM 774 C C . GLU A 1 99 ? 7.358 -3.951 -21.970 1.00 96.06 99 GLU A C 1
ATOM 776 O O . GLU A 1 99 ? 7.850 -4.274 -23.053 1.00 96.06 99 GLU A O 1
ATOM 781 N N . ASN A 1 100 ? 7.595 -2.757 -21.417 1.00 95.94 100 ASN A N 1
ATOM 782 C CA . ASN A 1 100 ? 8.419 -1.722 -22.050 1.00 95.94 100 ASN A CA 1
ATOM 783 C C . ASN A 1 100 ? 9.869 -2.180 -22.247 1.00 95.94 100 ASN A C 1
ATOM 785 O O . ASN A 1 100 ? 10.452 -1.962 -23.310 1.00 95.94 100 ASN A O 1
ATOM 789 N N . ARG A 1 101 ? 10.462 -2.849 -21.250 1.00 93.94 101 ARG A N 1
ATOM 790 C CA . ARG A 1 101 ? 11.819 -3.404 -21.359 1.00 93.94 101 ARG A CA 1
ATOM 791 C C . ARG A 1 101 ? 11.882 -4.490 -22.431 1.00 93.94 101 ARG A C 1
ATOM 793 O O . ARG A 1 101 ? 12.801 -4.483 -23.246 1.00 93.94 101 ARG A O 1
ATOM 800 N N . GLU A 1 102 ? 10.898 -5.384 -22.479 1.00 95.00 102 GLU A N 1
ATOM 801 C CA . GLU A 1 102 ? 10.803 -6.420 -23.511 1.00 95.00 102 GLU A CA 1
ATOM 802 C C . GLU A 1 102 ? 10.643 -5.814 -24.915 1.00 95.00 102 GLU A C 1
ATOM 804 O O . GLU A 1 102 ? 11.315 -6.257 -25.849 1.00 95.00 102 GLU A O 1
ATOM 809 N N . GLN A 1 103 ? 9.815 -4.777 -25.075 1.00 96.06 103 GLN A N 1
ATOM 810 C CA . GLN A 1 103 ? 9.665 -4.049 -26.339 1.00 96.06 103 GLN A CA 1
ATOM 811 C C . GLN A 1 103 ? 10.968 -3.365 -26.767 1.00 96.06 103 GLN A C 1
ATOM 813 O O . GLN A 1 103 ? 11.408 -3.566 -27.899 1.00 96.06 103 GLN A O 1
ATOM 818 N N . ALA A 1 104 ? 11.635 -2.648 -25.859 1.00 94.19 104 ALA A N 1
ATOM 819 C CA . ALA A 1 104 ? 12.922 -2.015 -26.139 1.00 94.19 104 ALA A CA 1
ATOM 820 C C . ALA A 1 104 ? 13.978 -3.051 -26.557 1.00 94.19 104 ALA A C 1
ATOM 822 O O . ALA A 1 104 ? 14.734 -2.842 -27.507 1.00 94.19 104 ALA A O 1
ATOM 823 N N . CYS A 1 105 ? 14.003 -4.213 -25.902 1.00 94.81 105 CYS A N 1
ATOM 824 C CA . CYS A 1 105 ? 14.871 -5.318 -26.292 1.00 94.81 105 CYS A CA 1
ATOM 825 C C . CYS A 1 105 ? 14.542 -5.860 -27.690 1.00 94.81 105 CYS A C 1
ATOM 827 O O . CYS A 1 105 ? 15.466 -6.136 -28.459 1.00 94.81 105 CYS A O 1
ATOM 829 N N . ARG A 1 106 ? 13.256 -5.998 -28.046 1.00 94.31 106 ARG A N 1
ATOM 830 C CA . ARG A 1 106 ? 12.828 -6.425 -29.391 1.00 94.31 106 ARG A CA 1
ATOM 831 C C . ARG A 1 106 ? 13.291 -5.439 -30.464 1.00 94.31 106 ARG A C 1
ATOM 833 O O . ARG A 1 106 ? 13.985 -5.847 -31.393 1.00 94.31 106 ARG A O 1
ATOM 840 N N . GLU A 1 107 ? 13.011 -4.152 -30.286 1.00 92.31 107 GLU A N 1
ATOM 841 C CA . GLU A 1 107 ? 13.388 -3.098 -31.237 1.00 92.31 107 GLU A CA 1
ATOM 842 C C . GLU A 1 107 ? 14.912 -3.036 -31.445 1.00 92.31 107 GLU A C 1
ATOM 844 O O . GLU A 1 107 ? 15.413 -2.990 -32.570 1.00 92.31 107 GLU A O 1
ATOM 849 N N . ARG A 1 108 ? 15.688 -3.113 -30.357 1.00 91.38 108 ARG A N 1
ATOM 850 C CA . ARG A 1 108 ? 17.157 -3.088 -30.424 1.00 91.38 108 ARG A CA 1
ATOM 851 C C . ARG A 1 108 ? 17.729 -4.330 -31.113 1.00 91.38 108 ARG A C 1
ATOM 853 O O . ARG A 1 108 ? 18.698 -4.204 -31.862 1.00 91.38 108 ARG A O 1
ATOM 860 N N . ARG A 1 109 ? 17.124 -5.510 -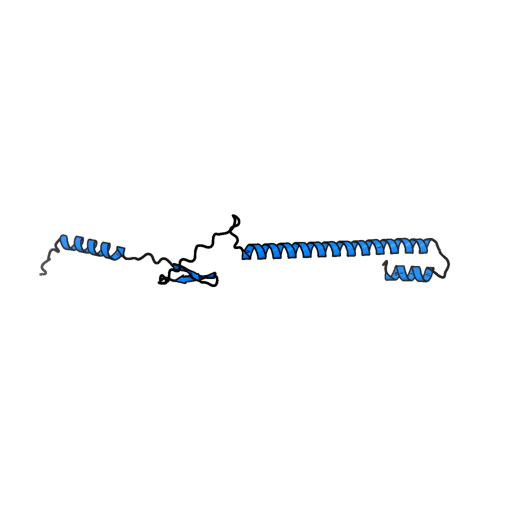30.926 1.00 90.75 109 ARG A N 1
ATOM 861 C CA . ARG A 1 109 ? 17.494 -6.729 -31.673 1.00 90.75 109 ARG A CA 1
ATOM 862 C C . ARG A 1 109 ? 17.203 -6.580 -33.167 1.00 90.75 109 ARG A C 1
ATOM 864 O O . ARG A 1 109 ? 18.013 -7.018 -33.981 1.00 90.75 109 ARG A O 1
ATOM 871 N N . GLU A 1 110 ? 16.103 -5.933 -33.548 1.00 90.19 110 GLU A N 1
ATOM 872 C CA . GLU A 1 110 ? 15.824 -5.634 -34.958 1.00 90.19 110 GLU A CA 1
ATOM 873 C C . GLU A 1 110 ? 16.846 -4.670 -35.564 1.00 90.19 110 GLU A C 1
ATOM 875 O O . GLU A 1 110 ? 17.346 -4.924 -36.659 1.00 90.19 110 GLU A O 1
ATOM 880 N N . LEU A 1 111 ? 17.211 -3.602 -34.849 1.00 86.94 111 LEU A N 1
ATOM 881 C CA . LEU A 1 111 ? 18.249 -2.665 -35.295 1.00 86.94 111 LEU A CA 1
ATOM 882 C C . LEU A 1 111 ? 19.599 -3.360 -35.510 1.00 86.94 111 LEU A C 1
ATOM 884 O O . LEU A 1 111 ? 20.293 -3.062 -36.482 1.00 86.94 111 LEU A O 1
ATOM 888 N N . GLN A 1 112 ? 19.944 -4.314 -34.641 1.00 86.75 112 GLN A N 1
ATOM 889 C CA . GLN A 1 112 ? 21.144 -5.134 -34.792 1.00 86.75 112 GLN A CA 1
ATOM 890 C C . GLN A 1 112 ? 21.076 -6.017 -36.047 1.00 86.75 112 GLN A C 1
ATOM 892 O O . GLN A 1 112 ? 22.045 -6.074 -36.802 1.00 86.75 112 GLN A O 1
ATOM 897 N N . ARG A 1 113 ? 19.928 -6.662 -36.308 1.00 85.38 113 ARG A N 1
ATOM 898 C CA . ARG A 1 113 ? 19.711 -7.498 -37.505 1.00 85.38 113 ARG A CA 1
ATOM 899 C C . ARG A 1 113 ? 19.770 -6.700 -38.806 1.00 85.38 113 ARG A C 1
ATOM 901 O O . ARG A 1 113 ? 20.303 -7.195 -39.789 1.00 85.38 113 ARG A O 1
ATOM 908 N N . ARG A 1 114 ? 19.247 -5.468 -38.818 1.00 84.19 114 ARG A N 1
ATOM 909 C CA . ARG A 1 114 ? 19.225 -4.599 -40.012 1.00 84.19 114 ARG A CA 1
ATOM 910 C C . ARG A 1 114 ? 20.591 -3.984 -40.360 1.00 84.19 114 ARG A C 1
ATOM 912 O O . ARG A 1 114 ? 20.672 -3.227 -41.321 1.00 84.19 114 ARG A O 1
ATOM 919 N N . GLY A 1 115 ? 21.655 -4.274 -39.604 1.00 70.88 115 GLY A N 1
ATOM 920 C CA . GLY A 1 115 ? 23.027 -3.928 -39.990 1.00 70.88 115 GLY A CA 1
ATOM 921 C C . GLY A 1 115 ? 23.307 -2.425 -40.127 1.00 70.88 115 GLY A C 1
ATOM 922 O O . GLY A 1 115 ? 24.109 -2.031 -40.975 1.00 70.88 115 GLY A O 1
ATOM 923 N N . ARG A 1 116 ? 22.658 -1.555 -39.331 1.00 60.12 116 ARG A N 1
ATOM 924 C CA . ARG A 1 116 ? 22.962 -0.110 -39.376 1.00 60.12 116 ARG A CA 1
ATOM 925 C C . ARG A 1 116 ? 24.424 0.144 -38.988 1.00 60.12 116 ARG A C 1
ATOM 927 O O . ARG A 1 116 ? 24.925 -0.359 -37.984 1.00 60.12 116 ARG A O 1
ATOM 934 N N . ARG A 1 117 ? 25.089 0.913 -39.853 1.00 57.28 117 ARG A N 1
ATOM 935 C CA . ARG A 1 117 ? 26.538 1.131 -39.956 1.00 57.28 117 ARG A CA 1
ATOM 936 C C . ARG A 1 117 ? 27.193 1.444 -38.607 1.00 57.28 117 ARG A C 1
ATOM 938 O O . ARG A 1 117 ? 26.716 2.289 -37.863 1.00 57.28 117 ARG A O 1
ATOM 945 N N . HIS A 1 118 ? 28.304 0.747 -38.376 1.00 56.75 118 HIS A N 1
ATOM 946 C CA . HIS A 1 118 ? 29.392 0.810 -37.384 1.00 56.75 118 HIS A CA 1
ATOM 947 C C . HIS A 1 118 ? 29.347 1.747 -36.150 1.00 56.75 118 HIS A C 1
ATOM 949 O O . HIS A 1 118 ? 29.892 1.367 -35.114 1.00 56.75 118 HIS A O 1
ATOM 955 N N . VAL A 1 119 ? 28.711 2.918 -36.203 1.00 60.19 119 VAL A N 1
ATOM 956 C CA . VAL A 1 119 ? 28.673 3.897 -35.101 1.00 60.19 119 VAL A CA 1
ATOM 957 C C . VAL A 1 119 ? 27.644 3.500 -34.028 1.00 60.19 119 VAL A C 1
ATOM 959 O O . VAL A 1 119 ? 27.950 3.562 -32.839 1.00 60.19 119 VAL A O 1
ATOM 962 N N . ASP A 1 120 ? 26.493 2.940 -34.422 1.00 68.88 120 ASP A N 1
ATOM 963 C CA . ASP A 1 120 ? 25.424 2.549 -33.479 1.00 68.88 120 ASP A CA 1
ATOM 964 C C . ASP A 1 120 ? 25.488 1.077 -33.036 1.00 68.88 120 ASP A C 1
ATOM 966 O O . ASP A 1 120 ? 24.949 0.701 -31.991 1.00 68.88 120 ASP A O 1
ATOM 970 N N . GLY A 1 121 ? 26.179 0.214 -33.789 1.00 78.50 121 GLY A N 1
ATOM 971 C CA . GLY A 1 121 ? 26.205 -1.232 -33.529 1.00 78.50 121 GLY A CA 1
ATOM 972 C C . GLY A 1 121 ? 26.833 -1.609 -32.181 1.00 78.50 121 GLY A C 1
ATOM 973 O O . GLY A 1 121 ? 26.351 -2.522 -31.498 1.00 78.50 121 GLY A O 1
ATOM 974 N N . LYS A 1 122 ? 27.873 -0.875 -31.752 1.00 84.62 122 LYS A N 1
ATOM 975 C CA . LYS A 1 122 ? 28.504 -1.061 -30.432 1.00 84.62 122 LYS A CA 1
ATOM 976 C C . LYS A 1 122 ? 27.560 -0.650 -29.298 1.00 84.62 122 LYS A C 1
ATOM 978 O O . LYS A 1 122 ? 27.475 -1.361 -28.297 1.00 84.62 122 LYS A O 1
ATOM 983 N N . ALA A 1 123 ? 26.832 0.456 -29.465 1.00 86.62 123 ALA A N 1
ATOM 984 C CA . ALA A 1 123 ? 25.870 0.946 -28.480 1.00 86.62 123 ALA A CA 1
ATOM 985 C C . ALA A 1 123 ? 24.682 -0.016 -28.327 1.00 86.62 123 ALA A C 1
ATOM 987 O O . ALA A 1 123 ? 24.345 -0.406 -27.209 1.00 86.62 123 ALA A O 1
ATOM 988 N N . VAL A 1 124 ? 24.116 -0.485 -29.444 1.00 89.12 124 VAL A N 1
ATOM 989 C CA . VAL A 1 124 ? 23.031 -1.478 -29.453 1.00 89.12 124 VAL A CA 1
ATOM 990 C C . VAL A 1 124 ? 23.477 -2.796 -28.809 1.00 89.12 124 VAL A C 1
ATOM 992 O O . VAL A 1 124 ? 22.784 -3.313 -27.934 1.00 89.12 124 VAL A O 1
ATOM 995 N N . SER A 1 125 ? 24.660 -3.310 -29.161 1.00 87.75 125 SER A N 1
ATOM 996 C CA . SER A 1 125 ? 25.188 -4.555 -28.574 1.00 87.75 125 SER A CA 1
ATOM 997 C C . SER A 1 125 ? 25.431 -4.441 -27.065 1.00 87.75 125 SER A C 1
ATOM 999 O O . SER A 1 125 ? 25.154 -5.384 -26.322 1.00 87.75 125 SER A O 1
ATOM 1001 N N . ARG A 1 126 ? 25.926 -3.287 -26.592 1.00 90.69 126 ARG A N 1
ATOM 1002 C CA . ARG A 1 126 ? 26.109 -3.013 -25.159 1.00 90.69 126 ARG A CA 1
ATOM 1003 C C . ARG A 1 126 ? 24.767 -2.969 -24.429 1.00 90.69 126 ARG A C 1
ATOM 1005 O O . ARG A 1 126 ? 24.635 -3.619 -23.397 1.00 90.69 126 ARG A O 1
ATOM 1012 N N . TYR A 1 127 ? 23.780 -2.254 -24.970 1.00 91.44 127 TYR A N 1
ATOM 1013 C CA . TYR A 1 127 ? 22.444 -2.166 -24.377 1.00 91.44 127 TYR A CA 1
ATOM 1014 C C . TYR A 1 127 ? 21.801 -3.547 -24.235 1.00 91.44 127 TYR A C 1
ATOM 1016 O O . TYR A 1 127 ? 21.338 -3.904 -23.153 1.00 91.44 127 TYR A O 1
ATOM 1024 N N . LEU A 1 128 ? 21.831 -4.348 -25.307 1.00 92.12 128 LEU A N 1
ATOM 1025 C CA . LEU A 1 128 ? 21.276 -5.697 -25.289 1.00 92.12 128 LEU A CA 1
ATOM 1026 C C . LEU A 1 128 ? 21.928 -6.545 -24.195 1.00 92.12 128 LEU A C 1
ATOM 1028 O O . LEU A 1 128 ? 21.203 -7.162 -23.430 1.00 92.12 128 LEU A O 1
ATOM 1032 N N . ARG A 1 129 ? 23.260 -6.517 -24.060 1.00 92.69 129 ARG A N 1
ATOM 1033 C CA . ARG A 1 129 ? 23.995 -7.277 -23.031 1.00 92.69 129 ARG A CA 1
ATOM 1034 C C . ARG A 1 129 ? 23.610 -6.904 -21.598 1.00 92.69 129 ARG A C 1
ATOM 1036 O O . ARG A 1 129 ? 23.545 -7.782 -20.754 1.00 92.69 129 ARG A O 1
ATOM 1043 N N . ILE A 1 130 ? 23.397 -5.618 -21.326 1.00 93.50 130 ILE A N 1
ATOM 1044 C CA . ILE A 1 130 ? 23.121 -5.124 -19.968 1.00 93.50 130 ILE A CA 1
ATOM 1045 C C . ILE A 1 130 ? 21.645 -5.313 -19.596 1.00 93.50 130 ILE A C 1
ATOM 1047 O O . ILE A 1 130 ? 21.328 -5.592 -18.443 1.00 93.50 130 ILE A O 1
ATOM 1051 N N . HIS A 1 131 ? 20.732 -5.140 -20.555 1.00 92.12 131 HIS A N 1
ATOM 1052 C CA . HIS A 1 131 ? 19.302 -5.034 -20.261 1.00 92.12 131 HIS A CA 1
ATOM 1053 C C . HIS A 1 131 ? 18.449 -6.194 -20.791 1.00 92.12 131 HIS A C 1
ATOM 1055 O O . HIS A 1 131 ? 17.300 -6.304 -20.369 1.00 92.12 131 HIS A O 1
ATOM 1061 N N . CYS A 1 132 ? 18.948 -7.054 -21.678 1.00 90.94 132 CYS A N 1
ATOM 1062 C CA . CYS A 1 132 ? 18.120 -8.019 -22.420 1.00 90.94 132 CYS A CA 1
ATOM 1063 C C . CYS A 1 132 ? 18.574 -9.483 -22.320 1.00 90.94 132 CYS A C 1
ATOM 1065 O O . CYS A 1 132 ? 18.062 -10.307 -23.089 1.00 90.94 132 CYS A O 1
ATOM 1067 N N . TRP A 1 133 ? 19.527 -9.775 -21.433 1.00 78.75 133 TRP A N 1
ATOM 1068 C CA . TRP A 1 133 ? 19.977 -11.115 -21.051 1.00 78.75 133 TRP A CA 1
ATOM 1069 C C . TRP A 1 133 ? 19.746 -11.322 -19.558 1.00 78.75 133 TRP A C 1
ATOM 1071 O O . TRP A 1 133 ? 19.764 -10.303 -18.825 1.00 78.75 133 TRP A O 1
#

Sequence (133 aa):
MITSRHVAPGCRAALWLVLVVTAGNARAGGIYRWTDANGQTHFSDTARDALTQLPARQASNGTGLRAGERTALRDIERRRQLRHRQAEKGRRTVRDQRENREQACRERRELQRRGRRHVDGKAVSRYLRIHCW

Foldseek 3Di:
DDDDDDDDPVVVVVVVVVVVVVVPPPDPQDWDWDADPVRDIDTDSDDDPDPPVPPPPPCPDPPSDDPVRVVVVVVVVVVVVVVVVVVVVVVVVVVVVVVVLVVVLVVLVVVCVVCDDDPCNVVSVVCCVVRPD

Radius of gyration: 44.29 Å; chains: 1; bounding box: 72×60×126 Å